Protein AF-A0A368GYQ8-F1 (afdb_monomer_lite)

pLDDT: mean 80.74, std 17.3, range [37.53, 98.44]

Secondary structure (DSSP, 8-state):
------TTSHHHHHHHHHHHHHHHHHHHHHHHHHHHHHHHHHHHHHHHHHHHHHHHHHHHHHHHHHHHHHHHHHHHHHHHHHHHHHHHHHHHHHHHHHHHHHHHHHHHHHHHHHHHHHHHHHHHHHHHTTT---HHHHHHHHHHHHHS-HHHHHHHHHHHHHHTT--HHHHHHHHHTT-

Foldseek 3Di:
DDDDDDDPPVVVVVVVVVVVVVVVVVVVVVVVVVVVVVVVVVVVVVVVVVVVVVVVVVVVVVVVVVVVVVVVVVVVVVVVVVVVVVVVVVVVVVVVVVVVVVVVVVVVVVVVVVVVVVVVVVVVCVVVVVQDDDPVVLVVLVVCLVPPDLVCNLVSLVVNCVSVVPDPVVSVVVVVVSD

Structure (mmCIF, N/CA/C/O backbone):
data_AF-A0A368GYQ8-F1
#
_entry.id   AF-A0A368GYQ8-F1
#
loop_
_atom_site.group_PDB
_atom_site.id
_atom_site.type_symbol
_atom_site.label_atom_id
_atom_site.label_alt_id
_atom_site.label_comp_id
_atom_site.label_asym_id
_atom_site.label_entity_id
_atom_site.label_seq_id
_atom_site.pdbx_PDB_ins_code
_atom_site.Cartn_x
_atom_site.Cartn_y
_atom_site.Cartn_z
_atom_site.occupancy
_atom_site.B_iso_or_equiv
_atom_site.auth_seq_id
_atom_site.auth_comp_id
_atom_site.auth_asym_id
_atom_site.auth_atom_id
_atom_site.pdbx_PDB_model_num
ATOM 1 N N . MET A 1 1 ? 90.555 -1.892 -111.189 1.00 37.53 1 MET A N 1
ATOM 2 C CA . MET A 1 1 ? 90.577 -0.828 -110.169 1.00 37.53 1 MET A CA 1
ATOM 3 C C . MET A 1 1 ? 89.161 -0.305 -110.077 1.00 37.53 1 MET A C 1
ATOM 5 O O . MET A 1 1 ? 88.646 0.127 -111.094 1.00 37.53 1 MET A O 1
ATOM 9 N N . GLU A 1 2 ? 88.422 -0.820 -109.097 1.00 42.38 2 GLU A N 1
ATOM 10 C CA . GLU A 1 2 ? 88.065 -0.110 -107.847 1.00 42.38 2 GLU A CA 1
ATOM 11 C C . GLU A 1 2 ? 86.850 0.808 -108.099 1.00 42.38 2 GLU A C 1
ATOM 13 O O . GLU A 1 2 ? 86.881 1.610 -109.016 1.00 42.38 2 GLU A O 1
ATOM 18 N N . GLY A 1 3 ? 85.720 0.712 -107.398 1.00 40.72 3 GLY A N 1
ATOM 19 C CA . GLY A 1 3 ? 85.488 0.133 -106.082 1.00 40.72 3 GLY A CA 1
ATOM 20 C C . GLY A 1 3 ? 84.027 -0.254 -105.835 1.00 40.72 3 GLY A C 1
ATOM 21 O O . GLY A 1 3 ? 83.133 -0.018 -106.646 1.00 40.72 3 GLY A O 1
ATOM 22 N N . LEU A 1 4 ? 83.857 -0.939 -104.708 1.00 44.84 4 LEU A N 1
ATOM 23 C CA . LEU A 1 4 ? 82.670 -1.636 -104.238 1.00 44.84 4 LEU A CA 1
ATOM 24 C C . LEU A 1 4 ? 81.553 -0.718 -103.701 1.00 44.84 4 LEU A C 1
ATOM 26 O O . LEU A 1 4 ? 81.802 0.345 -103.143 1.00 44.84 4 LEU A O 1
ATOM 30 N N . HIS A 1 5 ? 80.335 -1.251 -103.831 1.00 56.91 5 HIS A N 1
ATOM 31 C CA . HIS A 1 5 ? 79.077 -1.038 -103.094 1.00 56.91 5 HIS A CA 1
ATOM 32 C C . HIS A 1 5 ? 79.172 -0.411 -101.683 1.00 56.91 5 HIS A C 1
ATOM 34 O O . HIS A 1 5 ? 80.010 -0.848 -100.892 1.00 56.91 5 HIS A O 1
ATOM 40 N N . PRO A 1 6 ? 78.192 0.443 -101.298 1.00 52.16 6 PRO A N 1
ATOM 41 C CA . PRO A 1 6 ? 77.582 0.273 -99.971 1.00 52.16 6 PRO A CA 1
ATOM 42 C C . PRO A 1 6 ? 76.072 0.601 -99.843 1.00 52.16 6 PRO A C 1
ATOM 44 O O . PRO A 1 6 ? 75.615 0.789 -98.728 1.00 52.16 6 PRO A O 1
ATOM 47 N N . ASP A 1 7 ? 75.241 0.601 -100.891 1.00 45.47 7 ASP A N 1
ATOM 48 C CA . ASP A 1 7 ? 73.845 1.100 -100.743 1.00 45.47 7 ASP A CA 1
ATOM 49 C C . ASP A 1 7 ? 72.750 0.066 -100.393 1.00 45.47 7 ASP A C 1
ATOM 51 O O . ASP A 1 7 ? 71.562 0.360 -100.500 1.00 45.47 7 ASP A O 1
ATOM 55 N N . LEU A 1 8 ? 73.094 -1.138 -99.913 1.00 48.22 8 LEU A N 1
ATOM 56 C CA . LEU A 1 8 ? 72.082 -2.165 -99.573 1.00 48.22 8 LEU A CA 1
ATOM 57 C C . LEU A 1 8 ? 71.980 -2.545 -98.086 1.00 48.22 8 LEU A C 1
ATOM 59 O O . LEU A 1 8 ? 71.214 -3.441 -97.749 1.00 48.22 8 LEU A O 1
ATOM 63 N N . ILE A 1 9 ? 72.701 -1.873 -97.179 1.00 48.56 9 ILE A N 1
ATOM 64 C CA . ILE A 1 9 ? 72.676 -2.200 -95.732 1.00 48.56 9 ILE A CA 1
ATOM 65 C C . ILE A 1 9 ? 71.887 -1.172 -94.895 1.00 48.56 9 ILE A C 1
ATOM 67 O O . ILE A 1 9 ? 71.464 -1.468 -93.776 1.00 48.56 9 ILE A O 1
ATOM 71 N N . GLN A 1 10 ? 71.585 0.012 -95.438 1.00 47.59 10 GLN A N 1
ATOM 72 C CA . GLN A 1 10 ? 70.823 1.033 -94.702 1.00 47.59 10 GLN A CA 1
ATOM 73 C C . GLN A 1 10 ? 69.300 0.820 -94.699 1.00 47.59 10 GLN A C 1
ATOM 75 O O . GLN A 1 10 ? 68.621 1.354 -93.825 1.00 47.59 10 GLN A O 1
ATOM 80 N N . PHE A 1 11 ? 68.746 0.009 -95.607 1.00 44.50 11 PHE A N 1
ATOM 81 C CA . PHE A 1 11 ? 67.291 -0.204 -95.654 1.00 44.50 11 PHE A CA 1
ATOM 82 C C . PHE A 1 11 ? 66.802 -1.317 -94.709 1.00 4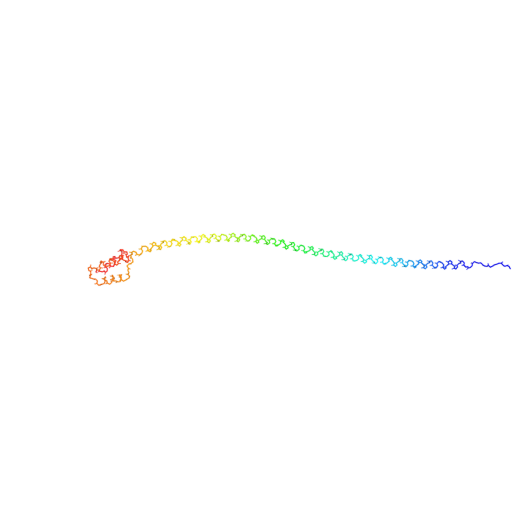4.50 11 PHE A C 1
ATOM 84 O O . PHE A 1 11 ? 65.676 -1.266 -94.217 1.00 44.50 11 PHE A O 1
ATOM 91 N N . THR A 1 12 ? 67.645 -2.305 -94.387 1.00 49.66 12 THR A N 1
ATOM 92 C CA . THR A 1 12 ? 67.281 -3.413 -93.480 1.00 49.66 12 THR A CA 1
ATOM 93 C C . THR A 1 12 ? 67.505 -3.080 -92.004 1.00 49.66 12 THR A C 1
ATOM 95 O O . THR A 1 12 ? 66.802 -3.608 -91.145 1.00 49.66 12 THR A O 1
ATOM 98 N N . SER A 1 13 ? 68.443 -2.182 -91.694 1.00 55.28 13 SER A N 1
ATOM 99 C CA . SER A 1 13 ? 68.710 -1.705 -90.329 1.00 55.28 13 SER A CA 1
ATOM 100 C C . SER A 1 13 ? 67.571 -0.818 -89.817 1.00 55.28 13 SER A C 1
ATOM 102 O O . SER A 1 13 ? 67.034 -1.076 -88.745 1.00 55.28 13 SER A O 1
ATOM 104 N N . SER A 1 14 ? 67.086 0.118 -90.641 1.00 58.41 14 SER A N 1
ATOM 105 C CA . SER A 1 14 ? 65.942 0.972 -90.289 1.00 58.41 14 SER A CA 1
ATOM 106 C C . SER A 1 14 ? 64.631 0.185 -90.104 1.00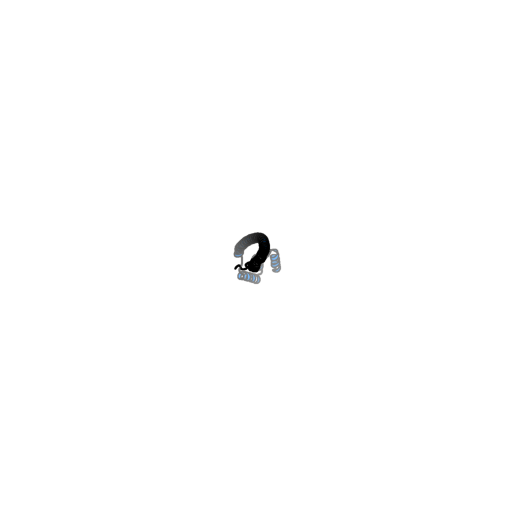 58.41 14 SER A C 1
ATOM 108 O O . SER A 1 14 ? 63.841 0.500 -89.215 1.00 58.41 14 SER A O 1
ATOM 110 N N . SER A 1 15 ? 64.418 -0.886 -90.881 1.00 61.00 15 SER A N 1
ATOM 111 C CA . SER A 1 15 ? 63.241 -1.759 -90.738 1.00 61.00 15 SER A CA 1
ATOM 112 C C . SER A 1 15 ? 63.276 -2.600 -89.457 1.00 61.00 15 SER A C 1
ATOM 114 O O . SER A 1 15 ? 62.239 -2.787 -88.816 1.00 61.00 15 SER A O 1
ATOM 116 N N . ASN A 1 16 ? 64.452 -3.099 -89.068 1.00 70.06 16 ASN A N 1
ATOM 117 C CA . ASN A 1 16 ? 64.618 -3.857 -87.827 1.00 70.06 16 ASN A CA 1
ATOM 118 C C . ASN A 1 16 ? 64.516 -2.946 -86.596 1.00 70.06 16 ASN A C 1
ATOM 120 O O . ASN A 1 16 ? 63.902 -3.329 -85.600 1.00 70.06 16 ASN A O 1
ATOM 124 N N . ASP A 1 17 ? 65.031 -1.719 -86.684 1.00 74.75 17 ASP A N 1
ATOM 125 C CA . ASP A 1 17 ? 64.887 -0.714 -85.630 1.00 74.75 17 ASP A CA 1
ATOM 126 C C . ASP A 1 17 ? 63.428 -0.277 -85.466 1.00 74.75 17 ASP A C 1
ATOM 128 O O . ASP A 1 17 ? 62.946 -0.158 -84.340 1.00 74.75 17 ASP A O 1
ATOM 132 N N . ALA A 1 18 ? 62.687 -0.113 -86.567 1.00 72.31 18 ALA A N 1
ATOM 133 C CA . ALA A 1 18 ? 61.258 0.186 -86.527 1.00 72.31 18 ALA A CA 1
ATOM 134 C C . ALA A 1 18 ? 60.438 -0.967 -85.918 1.00 72.31 18 ALA A C 1
ATOM 136 O O . ALA A 1 18 ? 59.541 -0.721 -85.110 1.00 72.31 18 ALA A O 1
ATOM 137 N N . GLN A 1 19 ? 60.761 -2.227 -86.236 1.00 75.75 19 GLN A N 1
ATOM 138 C CA . GLN A 1 19 ? 60.125 -3.391 -85.603 1.00 75.75 19 GLN A CA 1
ATOM 139 C C . GLN A 1 19 ? 60.465 -3.511 -84.114 1.00 75.75 19 GLN A C 1
ATOM 141 O O . GLN A 1 19 ? 59.585 -3.810 -83.303 1.00 75.75 19 GLN A O 1
ATOM 146 N N . SER A 1 20 ? 61.719 -3.255 -83.740 1.00 79.75 20 SER A N 1
ATOM 147 C CA . SER A 1 20 ? 62.167 -3.270 -82.346 1.00 79.75 20 SER A CA 1
ATOM 148 C C . SER A 1 20 ? 61.474 -2.173 -81.533 1.00 79.75 20 SER A C 1
ATOM 150 O O . SER A 1 20 ? 60.897 -2.455 -80.483 1.00 79.75 20 SER A O 1
ATOM 152 N N . GLN A 1 21 ? 61.405 -0.945 -82.064 1.00 78.25 21 GLN A N 1
ATOM 153 C CA . GLN A 1 21 ? 60.676 0.164 -81.442 1.00 78.25 21 GLN A CA 1
ATOM 154 C C . GLN A 1 21 ? 59.179 -0.130 -81.319 1.00 78.25 21 GLN A C 1
ATOM 156 O O . GLN A 1 21 ? 58.601 0.106 -80.261 1.00 78.25 21 GLN A O 1
ATOM 161 N N . PHE A 1 22 ? 58.5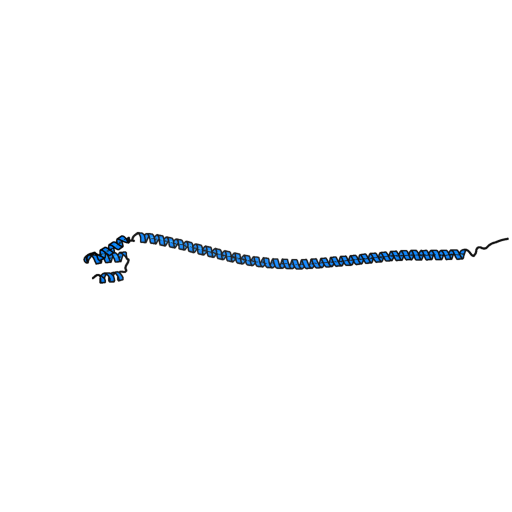47 -0.700 -82.348 1.00 73.69 22 PHE A N 1
ATOM 162 C CA . PHE A 1 22 ? 57.134 -1.075 -82.280 1.00 73.69 22 PHE A CA 1
ATOM 163 C C . PHE A 1 22 ? 56.881 -2.149 -81.215 1.00 73.69 22 PHE A C 1
ATOM 165 O O . PHE A 1 22 ? 55.965 -2.013 -80.408 1.00 73.69 22 PHE A O 1
ATOM 172 N N . THR A 1 23 ? 57.734 -3.174 -81.144 1.00 76.25 23 THR A N 1
ATOM 173 C CA . THR A 1 23 ? 57.637 -4.235 -80.129 1.00 76.25 23 THR A CA 1
ATOM 174 C C . THR A 1 23 ? 57.809 -3.665 -78.721 1.00 76.25 23 THR A C 1
ATOM 176 O O . THR A 1 23 ? 57.030 -3.976 -77.822 1.00 76.25 23 THR A O 1
ATOM 179 N N . GLN A 1 24 ? 58.765 -2.753 -78.541 1.00 78.94 24 GLN A N 1
ATOM 180 C CA . GLN A 1 24 ? 59.034 -2.108 -77.259 1.00 78.94 24 GLN A CA 1
ATOM 181 C C . GLN A 1 24 ? 57.896 -1.161 -76.836 1.00 78.94 24 GLN A C 1
ATOM 183 O O . GLN A 1 24 ? 57.530 -1.127 -75.661 1.00 78.94 24 GLN A O 1
ATOM 188 N N . ILE A 1 25 ? 57.271 -0.450 -77.783 1.00 73.56 25 ILE A N 1
ATOM 189 C CA . ILE A 1 25 ? 56.083 0.385 -77.542 1.00 73.56 25 ILE A CA 1
ATOM 190 C C . ILE A 1 25 ? 54.867 -0.477 -77.193 1.00 73.56 25 ILE A C 1
ATOM 192 O O . ILE A 1 25 ? 54.127 -0.129 -76.273 1.00 73.56 25 ILE A O 1
ATOM 196 N N . VAL A 1 26 ? 54.656 -1.606 -77.874 1.00 72.06 26 VAL A N 1
ATOM 197 C CA . VAL A 1 26 ? 53.548 -2.533 -77.584 1.00 72.06 26 VAL A CA 1
ATOM 198 C C . VAL A 1 26 ? 53.723 -3.189 -76.210 1.00 72.06 26 VAL A C 1
ATOM 200 O O . VAL A 1 26 ? 52.751 -3.320 -75.462 1.00 72.06 26 VAL A O 1
ATOM 203 N N . GLU A 1 27 ? 54.951 -3.537 -75.824 1.00 71.25 27 GLU A N 1
ATOM 204 C CA . GLU A 1 27 ? 55.250 -4.098 -74.505 1.00 71.25 27 GLU A CA 1
ATOM 205 C C . GLU A 1 27 ? 55.119 -3.047 -73.391 1.00 71.25 27 GLU A C 1
ATOM 207 O O . GLU A 1 27 ? 54.519 -3.317 -72.346 1.00 71.25 27 GLU A O 1
ATOM 212 N N . ALA A 1 28 ? 55.607 -1.823 -73.620 1.00 68.00 28 ALA A N 1
ATOM 213 C CA . ALA A 1 28 ? 55.414 -0.702 -72.704 1.00 68.00 28 ALA A CA 1
ATOM 214 C C . ALA A 1 28 ? 53.924 -0.360 -72.548 1.00 68.00 28 ALA A C 1
ATOM 216 O O . ALA A 1 28 ? 53.461 -0.168 -71.426 1.00 68.00 28 ALA A O 1
ATOM 217 N N . SER A 1 29 ? 53.162 -0.377 -73.645 1.00 61.44 29 SER A N 1
ATOM 218 C CA . SER A 1 29 ? 51.711 -0.156 -73.645 1.00 61.44 29 SER A CA 1
ATOM 219 C C . SER A 1 29 ? 50.960 -1.285 -72.935 1.00 61.44 29 SER A C 1
ATOM 221 O O . SER A 1 29 ? 50.025 -1.029 -72.185 1.00 61.44 29 SER A O 1
ATOM 223 N N . SER A 1 30 ? 51.397 -2.539 -73.076 1.00 60.50 30 SER A N 1
ATOM 224 C CA . SER A 1 30 ? 50.811 -3.664 -72.332 1.00 60.50 30 SER A CA 1
ATOM 225 C C . SER A 1 30 ? 51.101 -3.573 -70.831 1.00 60.50 30 SER A C 1
ATOM 227 O O . SER A 1 30 ? 50.222 -3.841 -70.011 1.00 60.50 30 SER A O 1
ATOM 229 N N . LYS A 1 31 ? 52.304 -3.128 -70.442 1.00 60.44 31 LYS A N 1
ATOM 230 C CA . LYS A 1 31 ? 52.674 -2.901 -69.034 1.00 60.44 31 LYS A CA 1
ATOM 231 C C . LYS A 1 31 ? 51.923 -1.716 -68.419 1.00 60.44 31 LYS A C 1
ATOM 233 O O . LYS A 1 31 ? 51.529 -1.796 -67.255 1.00 60.44 31 LYS A O 1
ATOM 238 N N . THR A 1 32 ? 51.685 -0.636 -69.166 1.00 60.75 32 THR A N 1
ATOM 239 C CA . THR A 1 32 ? 50.898 0.514 -68.683 1.00 60.75 32 THR A CA 1
ATOM 240 C C . THR A 1 32 ? 49.408 0.193 -68.597 1.00 60.75 32 THR A C 1
ATOM 242 O O . THR A 1 32 ? 48.779 0.571 -67.610 1.00 60.75 32 THR A O 1
ATOM 245 N N . VAL A 1 33 ? 48.858 -0.579 -69.542 1.00 58.97 33 VAL A N 1
ATOM 246 C CA . VAL A 1 33 ? 47.473 -1.082 -69.490 1.00 58.97 33 VAL A CA 1
ATOM 247 C C . VAL A 1 33 ? 47.279 -2.057 -68.325 1.00 58.97 33 VAL A C 1
ATOM 249 O O . VAL A 1 33 ? 46.320 -1.912 -67.569 1.00 58.97 33 VAL A O 1
ATOM 252 N N . GLY A 1 34 ? 48.210 -2.991 -68.100 1.00 57.56 34 GLY A N 1
ATOM 253 C CA . GLY A 1 34 ? 48.155 -3.911 -66.957 1.00 57.56 34 GLY A CA 1
ATOM 254 C C . GLY A 1 34 ? 48.242 -3.194 -65.605 1.00 57.56 34 GLY A C 1
ATOM 255 O O . GLY A 1 34 ? 47.504 -3.512 -64.674 1.00 57.56 34 GLY A O 1
ATOM 256 N N . ARG A 1 35 ? 49.088 -2.163 -65.504 1.00 60.41 35 ARG A N 1
ATOM 257 C CA . ARG A 1 35 ? 49.257 -1.363 -64.282 1.00 60.41 35 ARG A CA 1
ATOM 258 C C . ARG A 1 35 ? 48.089 -0.395 -64.033 1.00 60.41 35 ARG A C 1
ATOM 260 O O . ARG A 1 35 ? 47.708 -0.204 -62.881 1.00 60.41 35 ARG A O 1
ATOM 267 N N . GLY A 1 36 ? 47.486 0.165 -65.084 1.00 61.75 36 GLY A N 1
ATOM 268 C CA . GLY A 1 36 ? 46.253 0.958 -64.995 1.00 61.75 36 GLY A CA 1
ATOM 269 C C . GLY A 1 36 ? 45.022 0.116 -64.638 1.00 61.75 36 GLY A C 1
ATOM 270 O O . GLY A 1 36 ? 44.189 0.550 -63.844 1.00 61.75 36 GLY A O 1
ATOM 271 N N . GLY A 1 37 ? 44.945 -1.118 -65.147 1.00 66.81 37 GLY A N 1
ATOM 272 C CA . GLY A 1 37 ? 43.896 -2.079 -64.800 1.00 66.81 37 GLY A CA 1
ATOM 273 C C . GLY A 1 37 ? 43.935 -2.497 -63.329 1.00 66.81 37 GLY A C 1
ATOM 274 O O . GLY A 1 37 ? 42.902 -2.481 -62.666 1.00 66.81 37 GLY A O 1
ATOM 275 N N . LEU A 1 38 ? 45.125 -2.782 -62.789 1.00 70.75 38 LEU A N 1
ATOM 276 C CA . LEU A 1 38 ? 45.307 -3.115 -61.370 1.00 70.75 38 LEU A CA 1
ATOM 277 C C . LEU A 1 38 ? 44.895 -1.963 -60.440 1.00 70.75 38 LEU A C 1
ATOM 279 O O . LEU A 1 38 ? 44.206 -2.197 -59.452 1.00 70.75 38 LEU A O 1
ATOM 283 N N . GLY A 1 39 ? 45.245 -0.716 -60.774 1.00 73.69 39 GLY A N 1
ATOM 284 C CA . GLY A 1 39 ? 44.817 0.451 -59.993 1.00 73.69 39 GLY A CA 1
ATOM 285 C C . GLY A 1 39 ? 43.296 0.632 -59.979 1.00 73.69 39 GLY A C 1
ATOM 286 O O . GLY A 1 39 ? 42.713 0.891 -58.930 1.00 73.69 39 GLY A O 1
ATOM 287 N N . HIS A 1 40 ? 42.637 0.432 -61.122 1.00 77.75 40 HIS A N 1
ATOM 288 C CA . HIS A 1 40 ? 41.179 0.507 -61.217 1.00 77.75 40 HIS A CA 1
ATOM 289 C C . HIS A 1 40 ? 40.475 -0.614 -60.430 1.00 77.75 40 HIS A C 1
ATOM 291 O O . HIS A 1 40 ? 39.423 -0.378 -59.836 1.00 77.75 40 HIS A O 1
ATOM 297 N N . ILE A 1 41 ? 41.055 -1.820 -60.390 1.00 81.25 41 ILE A N 1
ATOM 298 C CA . ILE A 1 41 ? 40.542 -2.942 -59.587 1.00 81.25 41 ILE A CA 1
ATOM 299 C C . ILE A 1 41 ? 40.631 -2.612 -58.094 1.00 81.25 41 ILE A C 1
ATOM 301 O O . ILE A 1 41 ? 39.615 -2.678 -57.411 1.00 81.25 41 ILE A O 1
ATOM 305 N N . VAL A 1 42 ? 41.792 -2.160 -57.611 1.00 84.00 42 VAL A N 1
ATOM 306 C CA . VAL A 1 42 ? 41.986 -1.811 -56.193 1.00 84.00 42 VAL A CA 1
ATOM 307 C C . VAL A 1 42 ? 41.070 -0.663 -55.762 1.00 84.00 42 VAL A C 1
ATOM 309 O O . VAL A 1 42 ? 40.464 -0.726 -54.700 1.00 84.00 42 VAL A O 1
ATOM 312 N N . VAL A 1 43 ? 40.904 0.377 -56.586 1.00 85.38 43 VAL A N 1
ATOM 313 C CA . VAL A 1 43 ? 39.982 1.486 -56.274 1.00 85.38 43 VAL A CA 1
ATOM 314 C C . VAL A 1 43 ? 38.530 1.006 -56.206 1.00 85.38 43 VAL A C 1
ATOM 316 O O . VAL A 1 43 ? 37.784 1.443 -55.330 1.00 85.38 43 VAL A O 1
ATOM 319 N N . ARG A 1 44 ? 38.121 0.095 -57.097 1.00 87.50 44 ARG A N 1
ATOM 320 C CA . ARG A 1 44 ? 36.783 -0.507 -57.064 1.00 87.50 44 ARG A CA 1
ATOM 321 C C . ARG A 1 44 ? 36.585 -1.370 -55.816 1.00 87.50 44 ARG A C 1
ATOM 323 O O . ARG A 1 44 ? 35.533 -1.263 -55.199 1.00 87.50 44 ARG A O 1
ATOM 330 N N . GLU A 1 45 ? 37.571 -2.184 -55.446 1.00 86.31 45 GLU A N 1
ATOM 331 C CA . GLU A 1 45 ? 37.531 -3.011 -54.232 1.00 86.31 45 GLU A CA 1
ATOM 332 C C . GLU A 1 45 ? 37.444 -2.145 -52.971 1.00 86.31 45 GLU A C 1
ATOM 334 O O . GLU A 1 45 ? 36.522 -2.319 -52.184 1.00 86.31 45 GLU A O 1
ATOM 339 N N . LEU A 1 46 ? 38.298 -1.124 -52.841 1.00 88.62 46 LEU A N 1
ATOM 340 C CA . LEU A 1 46 ? 38.249 -0.179 -51.719 1.00 88.62 46 LEU A CA 1
ATOM 341 C C . LEU A 1 46 ? 36.923 0.591 -51.651 1.00 88.62 46 LEU A C 1
ATOM 343 O O . LEU A 1 46 ? 36.427 0.872 -50.563 1.00 88.62 46 LEU A O 1
ATOM 347 N N . SER A 1 47 ? 36.333 0.930 -52.802 1.00 88.56 47 SER A N 1
ATOM 348 C CA . SER A 1 47 ? 35.019 1.586 -52.853 1.00 88.56 47 SER A CA 1
ATOM 349 C C . SER A 1 47 ? 33.904 0.645 -52.395 1.00 88.56 47 SER A C 1
ATOM 351 O O . SER A 1 47 ? 33.029 1.066 -51.644 1.00 88.56 47 SER A O 1
ATOM 353 N N . ALA A 1 48 ? 33.953 -0.626 -52.805 1.00 90.25 48 ALA A N 1
ATOM 354 C CA . ALA A 1 48 ? 32.994 -1.646 -52.386 1.00 90.25 48 ALA A CA 1
ATOM 355 C C . ALA A 1 48 ? 33.115 -1.962 -50.885 1.00 90.25 48 ALA A C 1
ATOM 357 O O . ALA A 1 48 ? 32.102 -2.090 -50.198 1.00 90.25 48 ALA A O 1
ATOM 358 N N . ASP A 1 49 ? 34.340 -2.032 -50.362 1.00 92.12 49 ASP A N 1
ATOM 359 C CA . ASP A 1 49 ? 34.591 -2.216 -48.933 1.00 92.12 49 ASP A CA 1
ATOM 360 C C . ASP A 1 49 ? 34.100 -1.012 -48.122 1.00 92.12 49 ASP A C 1
ATOM 362 O O . ASP A 1 49 ? 33.436 -1.188 -47.101 1.00 92.12 49 ASP A O 1
ATOM 366 N N . HIS A 1 50 ? 34.340 0.211 -48.605 1.00 92.81 50 HIS A N 1
ATOM 367 C CA . HIS A 1 50 ? 33.846 1.420 -47.950 1.00 92.81 50 HIS A CA 1
ATOM 368 C C . HIS A 1 50 ? 32.315 1.513 -47.966 1.00 92.81 50 HIS A C 1
ATOM 370 O O . HIS A 1 50 ? 31.702 1.884 -46.965 1.00 92.81 50 HIS A O 1
ATOM 376 N N . GLU A 1 51 ? 31.674 1.148 -49.078 1.00 93.81 51 GLU A N 1
ATOM 377 C CA . GLU A 1 51 ? 30.213 1.090 -49.175 1.00 93.81 51 GLU A CA 1
ATOM 378 C C . GLU A 1 51 ? 29.635 0.066 -48.191 1.00 93.81 51 GLU A C 1
ATOM 380 O O . GLU A 1 51 ? 28.658 0.353 -47.496 1.00 93.81 51 GLU A O 1
ATOM 385 N N . ARG A 1 52 ? 30.280 -1.098 -48.062 1.00 94.06 52 ARG A N 1
ATOM 386 C CA . ARG A 1 52 ? 29.895 -2.136 -47.102 1.00 94.06 52 ARG A CA 1
ATOM 387 C C . ARG A 1 52 ? 30.051 -1.673 -45.659 1.00 94.06 52 ARG A C 1
ATOM 389 O O . ARG A 1 52 ? 29.129 -1.840 -44.866 1.00 94.06 52 ARG A O 1
ATOM 396 N N . GLU A 1 53 ? 31.186 -1.069 -45.319 1.00 94.50 53 GLU A N 1
ATOM 397 C CA . GLU A 1 53 ? 31.434 -0.544 -43.976 1.00 94.50 53 GLU A CA 1
ATOM 398 C C . GLU A 1 53 ? 30.445 0.578 -43.626 1.00 94.50 53 GLU A C 1
ATOM 400 O O . GLU A 1 53 ? 29.893 0.600 -42.525 1.00 94.50 53 GLU A O 1
ATOM 405 N N . SER A 1 54 ? 30.153 1.464 -44.581 1.00 93.62 54 SER A N 1
ATOM 406 C CA . SER A 1 54 ? 29.143 2.518 -44.441 1.00 93.62 54 SER A CA 1
ATOM 407 C C . SER A 1 54 ? 27.742 1.937 -44.225 1.00 93.62 54 SER A C 1
ATOM 409 O O . SER A 1 54 ? 27.014 2.380 -43.330 1.00 93.62 54 SER A O 1
ATOM 411 N N . ALA A 1 55 ? 27.374 0.896 -44.977 1.00 94.75 55 ALA A N 1
ATOM 412 C CA . ALA A 1 55 ? 26.102 0.200 -44.812 1.00 94.75 55 ALA A CA 1
ATOM 413 C C . ALA A 1 55 ? 25.995 -0.477 -43.434 1.00 94.75 55 ALA A C 1
ATOM 415 O O . ALA A 1 55 ? 24.980 -0.319 -42.750 1.00 94.75 55 ALA A O 1
ATOM 416 N N . ASP A 1 56 ? 27.049 -1.158 -42.980 1.00 96.56 56 ASP A N 1
ATOM 417 C CA . ASP A 1 56 ? 27.093 -1.804 -41.665 1.00 96.56 56 ASP A CA 1
ATOM 418 C C . ASP A 1 56 ? 27.034 -0.780 -40.522 1.00 96.56 56 ASP A C 1
ATOM 420 O O . ASP A 1 56 ? 26.326 -0.981 -39.528 1.00 96.56 56 ASP A O 1
ATOM 424 N N . ALA A 1 57 ? 27.750 0.339 -40.654 1.00 95.50 57 ALA A N 1
ATOM 425 C CA . ALA A 1 57 ? 27.715 1.438 -39.695 1.00 95.50 57 ALA A CA 1
ATOM 426 C C . ALA A 1 57 ? 26.321 2.078 -39.630 1.00 95.50 57 ALA A C 1
ATOM 428 O O . ALA A 1 57 ? 25.788 2.286 -38.537 1.00 95.50 57 ALA A O 1
ATOM 429 N N . SER A 1 58 ? 25.700 2.327 -40.785 1.00 96.31 58 SER A N 1
ATOM 430 C CA . SER A 1 58 ? 24.332 2.842 -40.890 1.00 96.31 58 SER A CA 1
ATOM 431 C C . SER A 1 58 ? 23.323 1.891 -40.239 1.00 96.31 58 SER A C 1
ATOM 433 O O . SER A 1 58 ? 22.502 2.310 -39.420 1.00 96.31 58 SER A O 1
ATOM 435 N N . HIS A 1 59 ? 23.442 0.587 -40.502 1.00 97.19 59 HIS A N 1
ATOM 436 C CA . HIS A 1 59 ? 22.575 -0.425 -39.909 1.00 97.19 59 HIS A CA 1
ATOM 437 C C . HIS A 1 59 ? 22.704 -0.476 -38.380 1.00 97.19 59 HIS A C 1
ATOM 439 O O . HIS A 1 59 ? 21.696 -0.465 -37.669 1.00 97.19 59 HIS A O 1
ATOM 445 N N . LYS A 1 60 ? 23.935 -0.465 -37.851 1.00 97.31 60 LYS A N 1
ATOM 446 C CA . LYS A 1 60 ? 24.186 -0.407 -36.401 1.00 97.31 60 LYS A CA 1
ATOM 447 C C . LYS A 1 60 ? 23.627 0.871 -35.782 1.00 97.31 60 LYS A C 1
ATOM 449 O O . LYS A 1 60 ? 23.024 0.809 -34.713 1.00 97.31 60 LYS A O 1
ATOM 454 N N . ASN A 1 61 ? 23.781 2.013 -36.449 1.00 97.38 61 ASN A N 1
ATOM 455 C CA . ASN A 1 61 ? 23.238 3.285 -35.977 1.00 97.38 61 ASN A CA 1
ATOM 456 C C . ASN A 1 61 ? 21.705 3.232 -35.899 1.00 97.38 61 ASN A C 1
ATOM 458 O O . ASN A 1 61 ? 21.130 3.570 -34.868 1.00 97.38 61 ASN A O 1
ATOM 462 N N . MET A 1 62 ? 21.043 2.687 -36.922 1.00 97.44 62 MET A N 1
ATOM 463 C CA . MET A 1 62 ? 19.594 2.476 -36.907 1.00 97.44 62 MET A CA 1
ATOM 464 C C . MET A 1 62 ? 19.152 1.550 -35.763 1.00 97.44 62 MET A C 1
ATOM 466 O O . MET A 1 62 ? 18.194 1.860 -35.055 1.00 97.44 62 MET A O 1
ATOM 470 N N . GLN A 1 63 ? 19.860 0.440 -35.527 1.00 97.75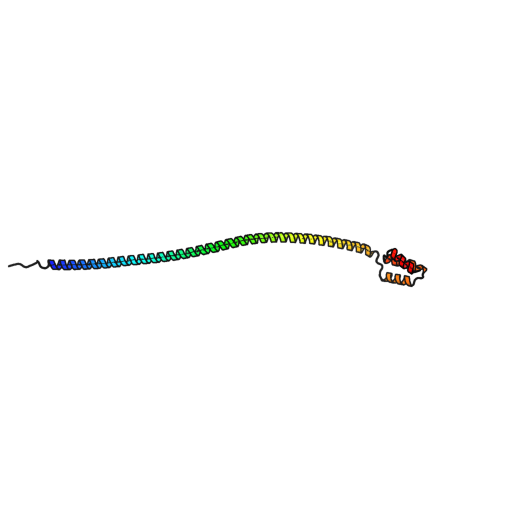 63 GLN A N 1
ATOM 471 C CA . GLN A 1 63 ? 19.562 -0.446 -34.395 1.00 97.75 63 GLN A CA 1
ATOM 472 C C . GLN A 1 63 ? 19.718 0.267 -33.046 1.00 97.75 63 GLN A C 1
ATOM 474 O O . GLN A 1 63 ? 18.868 0.113 -32.169 1.00 97.75 63 GLN A O 1
ATOM 479 N N . LEU A 1 64 ? 20.784 1.052 -32.873 1.00 98.00 64 LEU A N 1
ATOM 480 C CA . LEU A 1 64 ? 21.009 1.827 -31.654 1.00 98.00 64 LEU A CA 1
ATOM 481 C C . LEU A 1 64 ? 19.918 2.879 -31.452 1.00 98.00 64 LEU A C 1
ATOM 483 O O . LEU A 1 64 ? 19.406 3.004 -30.345 1.00 98.00 64 LEU A O 1
ATOM 487 N N . GLN A 1 65 ? 19.502 3.579 -32.508 1.00 97.94 65 GLN A N 1
ATOM 488 C CA . GLN A 1 65 ? 18.396 4.534 -32.433 1.00 97.94 65 GLN A CA 1
ATOM 489 C C . GLN A 1 65 ? 17.081 3.865 -32.030 1.00 97.94 65 GLN A C 1
ATOM 491 O O . GLN A 1 65 ? 16.345 4.419 -31.216 1.00 97.94 65 GLN A O 1
ATOM 496 N N . ASN A 1 66 ? 16.792 2.670 -32.550 1.00 97.94 66 ASN A N 1
ATOM 497 C CA . ASN A 1 66 ? 15.601 1.918 -32.155 1.00 97.94 66 ASN A CA 1
ATOM 498 C C . ASN A 1 66 ? 15.657 1.511 -30.679 1.00 97.94 66 ASN A C 1
ATOM 500 O O . ASN A 1 66 ? 14.688 1.733 -29.959 1.00 97.94 66 ASN A O 1
ATOM 504 N N . LYS A 1 67 ? 16.808 1.014 -30.205 1.00 98.12 67 LYS A N 1
ATOM 505 C CA . LYS A 1 67 ? 17.009 0.689 -28.784 1.00 98.12 67 LYS A CA 1
ATOM 506 C C . LYS A 1 67 ? 16.884 1.913 -27.885 1.00 98.12 67 LYS A C 1
ATOM 508 O O . LYS A 1 67 ? 16.285 1.821 -26.823 1.00 98.12 67 LYS A O 1
ATOM 513 N N . ILE A 1 68 ? 17.428 3.057 -28.301 1.00 98.25 68 ILE A N 1
ATOM 514 C CA . ILE A 1 68 ? 17.293 4.313 -27.556 1.00 98.25 68 ILE A CA 1
ATOM 515 C C . ILE A 1 68 ? 15.817 4.683 -27.439 1.00 98.25 68 ILE A C 1
ATOM 517 O O . ILE A 1 68 ? 15.361 4.934 -26.334 1.00 98.25 68 ILE A O 1
ATOM 521 N N . LYS A 1 69 ? 15.057 4.650 -28.540 1.00 98.12 69 LYS A N 1
ATOM 522 C CA . LYS A 1 69 ? 13.616 4.942 -28.513 1.00 98.12 69 LYS A CA 1
ATOM 523 C C . LYS A 1 69 ? 12.861 3.997 -27.580 1.00 98.12 69 LYS A C 1
ATOM 525 O O . LYS A 1 69 ? 12.093 4.460 -26.746 1.00 98.12 69 LYS A O 1
ATOM 530 N N . GLU A 1 70 ? 13.108 2.695 -27.682 1.00 98.31 70 GLU A N 1
ATOM 531 C CA . GLU A 1 70 ? 12.479 1.684 -26.826 1.00 98.31 70 GLU A CA 1
ATOM 532 C C . GLU A 1 70 ? 12.794 1.920 -25.340 1.00 98.31 70 GLU A C 1
ATOM 534 O O . GLU A 1 70 ? 11.890 1.987 -24.502 1.00 98.31 70 GLU A O 1
ATOM 539 N N . LEU A 1 71 ? 14.067 2.140 -25.006 1.00 98.06 71 LEU A N 1
ATOM 540 C CA . LEU A 1 71 ? 14.485 2.438 -23.638 1.00 98.06 71 LEU A CA 1
ATOM 541 C C . LEU A 1 71 ? 13.898 3.759 -23.135 1.00 98.06 71 LEU A C 1
ATOM 543 O O . LEU A 1 71 ? 13.453 3.817 -21.993 1.00 98.06 71 LEU A O 1
ATOM 547 N N . THR A 1 72 ? 13.835 4.796 -23.972 1.00 98.19 72 THR A N 1
ATOM 548 C CA . THR A 1 72 ? 13.190 6.070 -23.629 1.00 98.19 72 THR A CA 1
ATOM 549 C C . THR A 1 72 ? 11.721 5.856 -23.279 1.00 98.19 72 THR A C 1
ATOM 551 O O . THR A 1 72 ? 11.307 6.271 -22.200 1.00 98.19 72 THR A O 1
ATOM 554 N N . THR A 1 73 ? 10.964 5.130 -24.108 1.00 98.19 73 THR A N 1
ATOM 555 C CA . THR A 1 73 ? 9.551 4.835 -23.808 1.00 98.19 73 THR A CA 1
ATOM 556 C C . THR A 1 73 ? 9.390 4.017 -22.529 1.00 98.19 73 THR A C 1
ATOM 558 O O . THR A 1 73 ? 8.485 4.264 -21.738 1.00 98.19 73 THR A O 1
ATOM 561 N N . THR A 1 74 ? 10.305 3.080 -22.269 1.00 98.19 74 THR A N 1
ATOM 562 C CA . THR A 1 74 ? 10.287 2.276 -21.042 1.00 98.19 74 THR A CA 1
ATOM 563 C C . THR A 1 74 ? 10.528 3.150 -19.813 1.00 98.19 74 THR A C 1
ATOM 565 O O . THR A 1 74 ? 9.801 3.041 -18.831 1.00 98.19 74 THR A O 1
ATOM 568 N N . VAL A 1 75 ? 11.506 4.057 -19.870 1.00 98.38 75 VAL A N 1
ATOM 569 C CA . VAL A 1 75 ? 11.799 4.997 -18.779 1.00 98.38 75 VAL A CA 1
ATOM 570 C C . VAL A 1 75 ? 10.624 5.941 -18.530 1.00 98.38 75 VAL A C 1
ATOM 572 O O . VAL A 1 75 ? 10.294 6.201 -17.375 1.00 98.38 75 VAL A O 1
ATOM 575 N N . GLU A 1 76 ? 9.984 6.445 -19.582 1.00 98.19 76 GLU A N 1
ATOM 576 C CA . GLU A 1 76 ? 8.789 7.288 -19.468 1.00 98.19 76 GLU A CA 1
ATOM 577 C C . GLU A 1 76 ? 7.631 6.534 -18.807 1.00 98.19 76 GLU A C 1
ATOM 579 O O . GLU A 1 76 ? 7.039 7.042 -17.854 1.00 98.19 76 GLU A O 1
ATOM 584 N N . ASN A 1 77 ? 7.377 5.291 -19.224 1.00 98.19 77 ASN A N 1
ATOM 585 C CA . ASN A 1 77 ? 6.360 4.438 -18.612 1.00 98.19 77 ASN A CA 1
ATOM 586 C C . ASN A 1 77 ? 6.661 4.166 -17.132 1.00 98.19 77 ASN A C 1
ATOM 588 O O . ASN A 1 77 ? 5.786 4.336 -16.287 1.00 98.19 77 ASN A O 1
ATOM 592 N N . MET A 1 78 ? 7.904 3.809 -16.794 1.00 98.19 78 MET A N 1
ATOM 593 C CA . MET A 1 78 ? 8.307 3.566 -15.405 1.00 98.19 78 MET A CA 1
ATOM 594 C C . MET A 1 78 ? 8.179 4.822 -14.538 1.00 98.19 78 MET A C 1
ATOM 596 O O . MET A 1 78 ? 7.809 4.723 -13.371 1.00 98.19 78 MET A O 1
ATOM 600 N N . ARG A 1 79 ? 8.466 6.010 -15.086 1.00 98.12 79 ARG A N 1
ATOM 601 C CA . ARG A 1 79 ? 8.257 7.282 -14.376 1.00 98.12 79 ARG A CA 1
ATOM 602 C C . ARG A 1 79 ? 6.778 7.536 -14.108 1.00 98.12 79 ARG A C 1
ATOM 604 O O . ARG A 1 79 ? 6.430 7.838 -12.972 1.00 98.12 79 ARG A O 1
ATOM 611 N N . ALA A 1 80 ? 5.919 7.345 -15.107 1.00 98.00 80 ALA A N 1
ATOM 612 C CA . ALA A 1 80 ? 4.475 7.490 -14.938 1.00 98.00 80 ALA A CA 1
ATOM 613 C C . ALA A 1 80 ? 3.916 6.492 -13.906 1.00 98.00 80 ALA A C 1
ATOM 615 O O . ALA A 1 80 ? 3.105 6.854 -13.052 1.00 98.00 80 ALA A O 1
ATOM 616 N N . GLU A 1 81 ? 4.380 5.239 -13.930 1.00 98.12 81 GLU A N 1
ATOM 617 C CA . GLU A 1 81 ? 4.011 4.244 -12.920 1.00 98.12 81 GLU A CA 1
ATOM 618 C C . GLU A 1 81 ? 4.508 4.616 -11.523 1.00 98.12 81 GLU A C 1
ATOM 620 O O . GLU A 1 81 ? 3.770 4.449 -10.554 1.00 98.12 81 GLU A O 1
ATOM 625 N N . MET A 1 82 ? 5.728 5.143 -11.407 1.00 98.00 82 MET A N 1
ATOM 626 C CA . MET A 1 82 ? 6.289 5.593 -10.135 1.00 98.00 82 MET A CA 1
ATOM 627 C C . MET A 1 82 ? 5.486 6.753 -9.540 1.00 98.00 82 MET A C 1
ATOM 629 O O . MET A 1 82 ? 5.189 6.732 -8.347 1.00 98.00 82 MET A O 1
ATOM 633 N N . GLU A 1 83 ? 5.092 7.733 -10.355 1.00 98.00 83 GLU A N 1
ATOM 634 C CA . GLU A 1 83 ? 4.234 8.841 -9.921 1.00 98.00 83 GLU A CA 1
ATOM 635 C C . GLU A 1 83 ? 2.866 8.338 -9.450 1.00 98.00 83 GLU A C 1
ATOM 637 O O . GLU A 1 83 ? 2.412 8.703 -8.364 1.00 98.00 83 GLU A O 1
ATOM 642 N N . ARG A 1 84 ? 2.245 7.427 -10.211 1.00 98.06 84 ARG A N 1
ATOM 643 C CA . ARG A 1 84 ? 0.977 6.794 -9.827 1.00 98.06 84 ARG A CA 1
ATOM 644 C C . ARG A 1 84 ? 1.091 6.051 -8.496 1.00 98.06 84 ARG A C 1
ATOM 646 O O . ARG A 1 84 ? 0.285 6.278 -7.601 1.00 98.06 84 ARG A O 1
ATOM 653 N N . LEU A 1 85 ? 2.109 5.203 -8.343 1.00 98.00 85 LEU A N 1
ATOM 654 C CA . LEU A 1 85 ? 2.346 4.455 -7.105 1.00 98.00 85 LEU A CA 1
ATOM 655 C C . LEU A 1 85 ? 2.644 5.381 -5.922 1.00 98.00 85 LEU A C 1
ATOM 657 O O . LEU A 1 85 ? 2.254 5.075 -4.797 1.00 98.00 85 LEU A O 1
ATOM 661 N N . SER A 1 86 ? 3.315 6.510 -6.155 1.00 98.31 86 SER A N 1
ATOM 662 C CA . SER A 1 86 ? 3.564 7.509 -5.116 1.00 98.31 86 SER A CA 1
ATOM 663 C C . SER A 1 86 ? 2.269 8.161 -4.631 1.00 98.31 86 SER A C 1
ATOM 665 O O . SER A 1 86 ? 2.114 8.368 -3.428 1.00 98.31 86 SER A O 1
ATOM 667 N N . LEU A 1 87 ? 1.337 8.468 -5.539 1.00 98.00 87 LEU A N 1
ATOM 668 C CA . LEU A 1 87 ? 0.016 8.986 -5.176 1.00 98.00 87 LEU A CA 1
ATOM 669 C C . LEU A 1 87 ? -0.791 7.940 -4.404 1.00 98.00 87 LEU A C 1
ATOM 671 O O . LEU A 1 87 ? -1.295 8.239 -3.323 1.00 98.00 87 LEU A O 1
ATOM 675 N N . ASP A 1 88 ? -0.847 6.705 -4.905 1.00 97.94 88 ASP A N 1
ATOM 676 C CA . ASP A 1 88 ? -1.541 5.603 -4.233 1.00 97.94 88 ASP A CA 1
ATOM 677 C C . ASP A 1 88 ? -0.984 5.395 -2.815 1.00 97.94 88 ASP A C 1
ATOM 679 O O . ASP A 1 88 ? -1.743 5.295 -1.850 1.00 97.94 88 ASP A O 1
ATOM 683 N N . LYS A 1 89 ? 0.345 5.417 -2.656 1.00 98.19 89 LYS A N 1
ATOM 684 C CA . LYS A 1 89 ? 1.000 5.329 -1.348 1.00 98.19 89 LYS A CA 1
ATOM 685 C C . LYS A 1 89 ? 0.543 6.442 -0.402 1.00 98.19 89 LYS A C 1
ATOM 687 O O . LYS A 1 89 ? 0.189 6.131 0.731 1.00 98.19 89 LYS A O 1
ATOM 692 N N . GLN A 1 90 ? 0.508 7.696 -0.858 1.00 98.19 90 GLN A N 1
ATOM 693 C CA . GLN A 1 90 ? 0.046 8.816 -0.033 1.00 98.19 90 GLN A CA 1
ATOM 694 C C . GLN A 1 90 ? -1.397 8.597 0.439 1.00 98.19 90 GLN A C 1
ATOM 696 O O . GLN A 1 90 ? -1.688 8.739 1.623 1.00 98.19 90 GLN A O 1
ATOM 701 N N . THR A 1 91 ? -2.292 8.170 -0.460 1.00 98.00 91 THR A N 1
ATOM 702 C CA . THR A 1 91 ? -3.690 7.904 -0.081 1.00 98.00 91 THR A CA 1
ATOM 703 C C . THR A 1 91 ? -3.813 6.787 0.956 1.00 98.00 91 THR A C 1
ATOM 705 O O . THR A 1 91 ? -4.629 6.878 1.873 1.00 98.00 91 THR A O 1
ATOM 708 N N . LEU A 1 92 ? -2.987 5.742 0.851 1.00 98.06 92 LEU A N 1
ATOM 709 C CA . LEU A 1 92 ? -2.960 4.648 1.820 1.00 98.06 92 LEU A CA 1
ATOM 710 C C . LEU A 1 92 ? -2.393 5.089 3.171 1.00 98.06 92 LEU A C 1
ATOM 712 O O . LEU A 1 92 ? -2.904 4.656 4.202 1.00 98.06 92 LEU A O 1
ATOM 716 N N . GLU A 1 93 ? -1.367 5.940 3.183 1.00 98.25 93 GLU A N 1
ATOM 717 C CA . GLU A 1 93 ? -0.809 6.513 4.411 1.00 98.25 93 GLU A CA 1
ATOM 718 C C . GLU A 1 93 ? -1.842 7.393 5.133 1.00 98.25 93 GLU A C 1
ATOM 720 O O . GLU A 1 93 ? -2.028 7.238 6.341 1.00 98.25 93 GLU A O 1
ATOM 725 N N . ASP A 1 94 ? -2.594 8.216 4.398 1.00 98.19 94 ASP A N 1
ATOM 726 C CA . ASP A 1 94 ? -3.662 9.051 4.961 1.00 98.19 94 ASP A CA 1
ATOM 727 C C . ASP A 1 94 ? -4.806 8.199 5.549 1.00 98.19 94 ASP A C 1
ATOM 729 O O . ASP A 1 94 ? -5.284 8.448 6.662 1.00 98.19 94 ASP A O 1
ATOM 733 N N . LEU A 1 95 ? -5.230 7.148 4.834 1.00 98.00 95 LEU A N 1
ATOM 734 C CA . LEU A 1 95 ? -6.242 6.203 5.321 1.00 98.00 95 LEU A CA 1
ATOM 735 C C . LEU A 1 95 ? -5.762 5.437 6.558 1.00 98.00 95 LEU A C 1
ATOM 737 O O . LEU A 1 95 ? -6.535 5.231 7.498 1.00 98.00 95 LEU A O 1
ATOM 741 N N . LEU A 1 96 ? -4.493 5.024 6.575 1.00 98.06 96 LEU A N 1
ATOM 742 C CA . LEU A 1 96 ? -3.884 4.341 7.711 1.00 98.06 96 LEU A CA 1
ATOM 743 C C . LEU A 1 96 ? -3.863 5.244 8.946 1.00 98.06 96 LEU A C 1
ATOM 745 O O . LEU A 1 96 ? -4.199 4.789 10.039 1.00 98.06 96 LEU A O 1
ATOM 749 N N . GLU A 1 97 ? -3.489 6.510 8.781 1.00 98.38 97 GLU A N 1
ATOM 750 C CA . GLU A 1 97 ? -3.450 7.472 9.880 1.00 98.38 97 GLU A CA 1
ATOM 751 C C . GLU A 1 97 ? -4.856 7.762 10.422 1.00 98.38 97 GLU A C 1
ATOM 753 O O . GLU A 1 97 ? -5.084 7.732 11.635 1.00 98.38 97 GLU A O 1
ATOM 758 N N . SER A 1 98 ? -5.841 7.921 9.533 1.00 98.00 98 SER A N 1
ATOM 759 C CA . SER A 1 98 ? -7.249 8.051 9.920 1.00 98.00 98 SER A CA 1
ATOM 760 C C . SER A 1 98 ? -7.742 6.834 10.712 1.00 98.00 98 SER A C 1
ATOM 762 O O . SER A 1 98 ? -8.348 6.980 11.778 1.00 98.00 98 SER A O 1
ATOM 764 N N . ALA A 1 99 ? -7.428 5.621 10.247 1.00 98.00 99 ALA A N 1
ATOM 765 C CA . ALA A 1 99 ? -7.802 4.387 10.929 1.00 98.00 99 ALA A CA 1
ATOM 766 C C . ALA A 1 99 ? -7.130 4.258 12.306 1.00 98.00 99 ALA A C 1
ATOM 768 O O . ALA A 1 99 ? -7.795 3.889 13.276 1.00 98.00 99 ALA A O 1
ATOM 769 N N . LYS A 1 100 ? -5.842 4.604 12.427 1.00 98.44 100 LYS A N 1
ATOM 770 C CA . LYS A 1 100 ? -5.124 4.630 13.713 1.00 98.44 100 LYS A CA 1
ATOM 771 C C . LYS A 1 100 ? -5.757 5.606 14.696 1.00 98.44 100 LYS A C 1
ATOM 773 O O . LYS A 1 100 ? -5.986 5.241 15.848 1.00 98.44 100 LYS A O 1
ATOM 778 N N . SER A 1 101 ? -6.081 6.814 14.240 1.00 98.12 101 SER A N 1
ATOM 779 C CA . SER A 1 101 ? -6.764 7.818 15.058 1.00 98.12 101 SER A CA 1
ATOM 780 C C . SER A 1 101 ? -8.134 7.317 15.530 1.00 98.12 101 SER A C 1
ATOM 782 O O . SER A 1 101 ? -8.453 7.391 16.719 1.00 98.12 101 SER A O 1
ATOM 784 N N . ALA A 1 102 ? -8.910 6.690 14.639 1.00 98.25 102 ALA A N 1
ATOM 785 C CA . ALA A 1 102 ? -10.192 6.086 14.992 1.00 98.25 102 ALA A CA 1
ATOM 786 C C . ALA A 1 102 ? -10.041 4.966 16.037 1.00 98.25 102 ALA A C 1
ATOM 788 O O . ALA A 1 102 ? -10.798 4.933 17.007 1.00 98.25 102 ALA A O 1
ATOM 789 N N . VAL A 1 103 ? -9.054 4.078 15.888 1.00 98.38 103 VAL A N 1
ATOM 790 C CA . VAL A 1 103 ? -8.763 3.022 16.873 1.00 98.38 103 VAL A CA 1
ATOM 791 C C . VAL A 1 103 ? -8.371 3.622 18.220 1.00 98.38 103 VAL A C 1
ATOM 793 O O . VAL A 1 103 ? -8.948 3.238 19.230 1.00 98.38 103 VAL A O 1
ATOM 796 N N . SER A 1 104 ? -7.467 4.603 18.236 1.00 98.25 104 SER A N 1
ATOM 797 C CA . SER A 1 104 ? -7.044 5.297 19.458 1.00 98.25 104 SER A CA 1
ATOM 798 C C . SER A 1 104 ? -8.229 5.951 20.179 1.00 98.25 104 SER A C 1
ATOM 800 O O . SER A 1 104 ? -8.413 5.772 21.382 1.00 98.25 104 SER A O 1
ATOM 802 N N . SER A 1 105 ? -9.109 6.627 19.432 1.00 98.25 105 SER A N 1
ATOM 803 C CA . SER A 1 105 ? -10.312 7.243 20.000 1.00 98.25 105 SER A CA 1
ATOM 804 C C . SER A 1 105 ? -11.265 6.215 20.618 1.00 98.25 105 SER A C 1
ATOM 806 O O . SER A 1 105 ? -11.779 6.435 21.712 1.00 98.25 105 SER A O 1
ATOM 808 N N . ARG A 1 106 ? -11.470 5.067 19.957 1.00 97.69 106 ARG A N 1
ATOM 809 C CA . ARG A 1 106 ? -12.323 3.987 20.472 1.00 97.69 106 ARG A CA 1
ATOM 810 C C . ARG A 1 106 ? -11.705 3.315 21.688 1.00 97.69 106 ARG A C 1
ATOM 812 O O . ARG A 1 106 ? -12.435 3.022 22.623 1.00 97.69 106 ARG A O 1
ATOM 819 N N . GLN A 1 107 ? -10.392 3.106 21.684 1.00 98.00 107 GLN A N 1
ATOM 820 C CA . GLN A 1 107 ? -9.670 2.525 22.810 1.00 98.00 107 GLN A CA 1
ATOM 821 C C . GLN A 1 107 ? -9.831 3.389 24.063 1.00 98.00 107 GLN A C 1
ATOM 823 O O . GLN A 1 107 ? -10.188 2.873 25.114 1.00 98.00 107 GLN A O 1
ATOM 828 N N . LYS A 1 108 ? -9.703 4.713 23.921 1.00 98.00 108 LYS A N 1
ATOM 829 C CA . LYS A 1 108 ? -9.967 5.650 25.016 1.00 98.00 108 LYS A CA 1
ATOM 830 C C . LYS A 1 108 ? -11.400 5.540 25.549 1.00 98.00 108 LYS A C 1
ATOM 832 O O . LYS A 1 108 ? -11.603 5.498 26.753 1.00 98.00 108 LYS A O 1
ATOM 837 N N . VAL A 1 109 ? -12.396 5.462 24.663 1.00 98.00 109 VAL A N 1
ATOM 838 C CA . VAL A 1 109 ? -13.801 5.287 25.078 1.00 98.00 109 VAL A CA 1
ATOM 839 C C . VAL A 1 109 ? -14.004 3.966 25.822 1.00 98.00 109 VAL A C 1
ATOM 841 O O . VAL A 1 109 ? -14.750 3.929 26.795 1.00 98.00 109 VAL A O 1
ATOM 844 N N . VAL A 1 110 ? -13.358 2.885 25.379 1.00 97.94 110 VAL A N 1
ATOM 845 C CA . VAL A 1 110 ? -13.411 1.589 26.071 1.00 97.94 110 VAL A CA 1
ATOM 846 C C . VAL A 1 110 ? -12.809 1.705 27.469 1.00 97.94 110 VAL A C 1
ATOM 848 O O . VAL A 1 110 ? -13.469 1.314 28.423 1.00 97.94 110 VAL A O 1
ATOM 851 N N . GLU A 1 111 ? -11.628 2.307 27.604 1.00 97.62 111 GLU A N 1
ATOM 852 C CA . GLU A 1 111 ? -10.977 2.532 28.902 1.00 97.62 111 GLU A CA 1
ATOM 853 C C . GLU A 1 111 ? -11.855 3.375 29.841 1.00 97.62 111 GLU A C 1
ATOM 855 O O . GLU A 1 111 ? -12.077 2.996 30.991 1.00 97.62 111 GLU A O 1
ATOM 860 N N . ASP A 1 112 ? -12.439 4.469 29.340 1.00 97.44 112 ASP A N 1
ATOM 861 C CA . ASP A 1 112 ? -13.344 5.326 30.116 1.00 97.44 112 ASP A CA 1
ATOM 862 C C . ASP A 1 112 ? -14.595 4.557 30.598 1.00 97.44 112 ASP A C 1
ATOM 864 O O . ASP A 1 112 ? -15.084 4.780 31.710 1.00 97.44 112 ASP A O 1
ATOM 868 N N . LEU A 1 113 ? -15.130 3.642 29.780 1.00 96.62 113 LEU A N 1
ATOM 869 C CA . LEU A 1 113 ? -16.273 2.795 30.143 1.00 96.62 113 LEU A CA 1
ATOM 870 C C . LEU A 1 113 ? -15.891 1.684 31.128 1.00 96.62 113 LEU A C 1
ATOM 872 O O . LEU A 1 113 ? -16.683 1.352 32.010 1.00 96.62 113 LEU A O 1
ATOM 876 N N . GLU A 1 114 ? -14.698 1.107 31.001 1.00 95.75 114 GLU A N 1
ATOM 877 C CA . GLU A 1 114 ? -14.176 0.108 31.937 1.00 95.75 114 GLU A CA 1
ATOM 878 C C . GLU A 1 114 ? -13.992 0.703 33.336 1.00 95.75 114 GLU A C 1
ATOM 880 O O . GLU A 1 114 ? -14.413 0.086 34.317 1.00 95.75 114 GLU A O 1
ATOM 885 N N . VAL A 1 115 ? -13.459 1.928 33.426 1.00 96.44 115 VAL A N 1
ATOM 886 C CA . VAL A 1 115 ? -13.347 2.670 34.691 1.00 96.44 115 VAL A CA 1
ATOM 887 C C . VAL A 1 115 ? -14.728 2.899 35.309 1.00 96.44 115 VAL A C 1
ATOM 889 O O . VAL A 1 115 ? -14.937 2.556 36.471 1.00 96.44 115 VAL A O 1
ATOM 892 N N . GLN A 1 116 ? -15.701 3.384 34.529 1.00 95.25 116 GLN A N 1
ATOM 893 C CA . GLN A 1 116 ? -17.073 3.587 35.016 1.00 95.25 116 GLN A CA 1
ATOM 894 C C . GLN A 1 116 ? -17.720 2.287 35.512 1.00 95.25 116 GLN A C 1
ATOM 896 O O . GLN A 1 116 ? -18.402 2.278 36.538 1.00 95.25 116 GLN A O 1
ATOM 901 N N . LEU A 1 117 ? -17.514 1.168 34.810 1.00 93.62 117 LEU A N 1
ATOM 902 C CA . LEU A 1 117 ? -18.027 -0.132 35.244 1.00 93.62 117 LEU A CA 1
ATOM 903 C C . LEU A 1 117 ? -17.401 -0.585 36.563 1.00 93.62 117 LEU A C 1
ATOM 905 O O . LEU A 1 117 ? -18.103 -1.151 37.403 1.00 93.62 117 LEU A O 1
ATOM 909 N N . GLU A 1 118 ? -16.105 -0.351 36.756 1.00 92.88 118 GLU A N 1
ATOM 910 C CA . GLU A 1 118 ? -15.429 -0.710 38.000 1.00 92.88 118 GLU A CA 1
ATOM 911 C C . GLU A 1 118 ? -15.889 0.164 39.175 1.00 92.88 118 GLU A C 1
ATOM 913 O O . GLU A 1 118 ? -16.180 -0.359 40.250 1.00 92.88 118 GLU A O 1
ATOM 918 N N . GLU A 1 119 ? -16.080 1.468 38.963 1.00 91.56 119 GLU A N 1
ATOM 919 C CA . GLU A 1 119 ? -16.644 2.381 39.967 1.00 91.56 119 GLU A CA 1
ATOM 920 C C . GLU A 1 119 ? -18.073 1.990 40.378 1.00 91.56 119 GLU A C 1
ATOM 922 O O . GLU A 1 119 ? -18.412 1.989 41.569 1.00 91.56 119 GLU A O 1
ATOM 927 N N . LEU A 1 120 ? -18.911 1.598 39.411 1.00 88.56 120 LEU A N 1
ATOM 928 C CA . LEU A 1 120 ? -20.264 1.100 39.672 1.00 88.56 120 LEU A CA 1
ATOM 929 C C . LEU A 1 120 ? -20.239 -0.225 40.441 1.00 88.56 120 LEU A C 1
ATOM 931 O O . LEU A 1 120 ? -21.024 -0.408 41.373 1.00 88.56 120 LEU A O 1
ATOM 935 N N . ARG A 1 121 ? -19.328 -1.146 40.100 1.00 83.94 121 ARG A N 1
ATOM 936 C CA . ARG A 1 121 ? -19.151 -2.404 40.845 1.00 83.94 121 ARG A CA 1
ATOM 937 C C . ARG A 1 121 ? -18.669 -2.164 42.269 1.00 83.94 121 ARG A C 1
ATOM 939 O O . ARG A 1 121 ? -19.206 -2.783 43.186 1.00 83.94 121 ARG A O 1
ATOM 946 N N . ALA A 1 122 ? -17.698 -1.277 42.470 1.00 82.31 122 ALA A N 1
ATOM 947 C CA . ALA A 1 122 ? -17.210 -0.909 43.795 1.00 82.31 122 ALA A CA 1
ATOM 948 C C . ALA A 1 122 ? -18.336 -0.296 44.646 1.00 82.31 122 ALA A C 1
ATOM 950 O O . ALA A 1 122 ? -18.555 -0.713 45.785 1.00 82.31 122 ALA A O 1
ATOM 951 N N . SER A 1 123 ? -19.117 0.619 44.061 1.00 74.31 123 SER A N 1
ATOM 952 C CA . SER A 1 123 ? -20.282 1.244 44.705 1.00 74.31 123 SER A CA 1
ATOM 953 C C . SER A 1 123 ? -21.400 0.234 45.020 1.00 74.31 123 SER A C 1
ATOM 955 O O . SER A 1 123 ? -22.033 0.306 46.076 1.00 74.31 123 SER A O 1
ATOM 957 N N . SER A 1 124 ? -21.628 -0.746 44.138 1.00 69.88 124 SER A N 1
ATOM 958 C CA . SER A 1 124 ? -22.589 -1.837 44.352 1.00 69.88 124 SER A CA 1
ATOM 959 C C . SER A 1 124 ? -22.148 -2.792 45.465 1.00 69.88 124 SER A C 1
ATOM 961 O O . SER A 1 124 ? -22.964 -3.143 46.313 1.00 69.88 124 SER A O 1
ATOM 963 N N . ARG A 1 125 ? -20.865 -3.173 45.526 1.00 62.34 125 ARG A N 1
ATOM 964 C CA . ARG A 1 125 ? -20.339 -4.033 46.602 1.00 62.34 125 ARG A CA 1
ATOM 965 C C . ARG A 1 125 ? -20.522 -3.390 47.975 1.00 62.34 125 ARG A C 1
ATOM 967 O O . ARG A 1 125 ? -21.056 -4.040 48.870 1.00 62.34 125 ARG A O 1
ATOM 974 N N . LEU A 1 126 ? -20.201 -2.100 48.096 1.00 58.62 126 LEU A N 1
ATOM 975 C CA . LEU A 1 126 ? -20.394 -1.323 49.328 1.00 58.62 126 LEU A CA 1
ATOM 976 C C . LEU A 1 126 ? -21.860 -1.266 49.788 1.00 58.62 126 LEU A C 1
ATOM 978 O O . LEU A 1 126 ? -22.123 -1.221 50.987 1.00 58.62 126 LEU A O 1
ATOM 982 N N . SER A 1 127 ? -22.818 -1.290 48.859 1.00 52.00 127 SER A N 1
ATOM 983 C CA . SER A 1 127 ? -24.249 -1.281 49.185 1.00 52.00 127 SER A CA 1
ATOM 984 C C . SER A 1 127 ? -24.797 -2.684 49.480 1.00 52.00 127 SER A C 1
ATOM 986 O O . SER A 1 127 ? -25.597 -2.840 50.401 1.00 52.00 127 SER A O 1
ATOM 988 N N . THR A 1 128 ? -24.326 -3.729 48.789 1.00 51.16 128 THR A N 1
ATOM 989 C CA . THR A 1 128 ? -24.796 -5.111 49.007 1.00 51.16 128 THR A CA 1
ATOM 990 C C . THR A 1 128 ? -24.188 -5.817 50.215 1.00 51.16 128 THR A C 1
ATOM 992 O O . THR A 1 128 ? -24.836 -6.696 50.772 1.00 51.16 128 THR A O 1
ATOM 995 N N . GLU A 1 129 ? -22.980 -5.461 50.651 1.00 49.56 129 GLU A N 1
ATOM 996 C CA . GLU A 1 129 ? -22.325 -6.155 51.771 1.00 49.56 129 GLU A CA 1
ATOM 997 C C . GLU A 1 129 ? -22.954 -5.805 53.132 1.00 49.56 129 GLU A C 1
ATOM 999 O O . GLU A 1 129 ? -22.784 -6.533 54.104 1.00 49.56 129 GLU A O 1
ATOM 1004 N N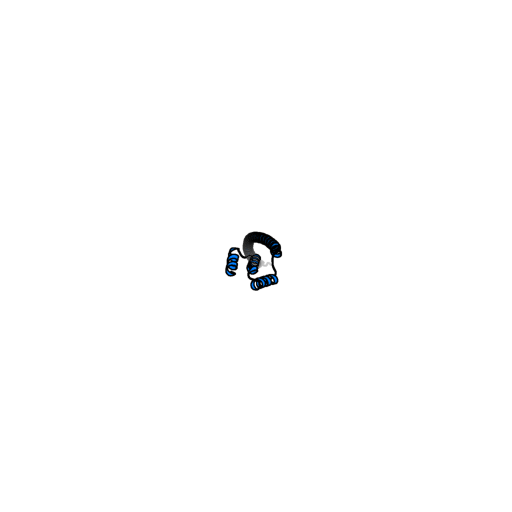 . SER A 1 130 ? -23.769 -4.745 53.196 1.00 53.00 130 SER A N 1
ATOM 1005 C CA . SER A 1 130 ? -24.433 -4.322 54.436 1.00 53.00 130 SER A CA 1
ATOM 1006 C C . SER A 1 130 ? -25.764 -5.025 54.753 1.00 53.00 130 SER A C 1
ATOM 1008 O O . SER A 1 130 ? -26.255 -4.859 55.867 1.00 53.00 130 SER A O 1
ATOM 1010 N N . TYR A 1 131 ? -26.358 -5.802 53.831 1.00 54.81 131 TYR A N 1
ATOM 1011 C CA . TYR A 1 131 ? -27.751 -6.274 53.993 1.00 54.81 131 TYR A CA 1
ATOM 1012 C C . TYR A 1 131 ? -28.095 -7.658 53.410 1.00 54.81 131 TYR A C 1
ATOM 1014 O O . TYR A 1 131 ? -29.269 -7.999 53.270 1.00 54.81 131 TYR A O 1
ATOM 1022 N N . ARG A 1 132 ? -27.114 -8.500 53.064 1.00 65.56 132 ARG A N 1
ATOM 1023 C CA . ARG A 1 132 ? -27.404 -9.862 52.576 1.00 65.56 132 ARG A CA 1
ATOM 1024 C C . ARG A 1 132 ? -27.503 -10.825 53.761 1.00 65.56 132 ARG A C 1
ATOM 1026 O O . ARG A 1 132 ? -26.489 -11.284 54.274 1.00 65.56 132 ARG A O 1
ATOM 1033 N N . ILE A 1 133 ? -28.731 -11.112 54.199 1.00 72.75 133 ILE A N 1
ATOM 1034 C CA . ILE A 1 133 ? -29.014 -12.260 55.074 1.00 72.75 133 ILE A CA 1
ATOM 1035 C C . ILE A 1 133 ? -28.532 -13.540 54.377 1.00 72.75 133 ILE A C 1
ATOM 1037 O O . ILE A 1 133 ? -28.716 -13.706 53.172 1.00 72.75 133 ILE A O 1
ATOM 1041 N N . ASP A 1 134 ? -27.903 -14.432 55.132 1.00 80.12 134 ASP A N 1
ATOM 1042 C CA . ASP A 1 134 ? -27.459 -15.734 54.652 1.00 80.12 134 ASP A CA 1
ATOM 1043 C C . ASP A 1 134 ? -28.646 -16.691 54.433 1.00 80.12 134 ASP A C 1
ATOM 1045 O O . ASP A 1 134 ? -29.652 -16.655 55.150 1.00 80.12 134 ASP A O 1
ATOM 1049 N N . ASP A 1 135 ? -28.520 -17.598 53.459 1.00 81.00 135 ASP A N 1
ATOM 1050 C CA . ASP A 1 135 ? -29.581 -18.546 53.078 1.00 81.00 135 ASP A CA 1
ATOM 1051 C C . ASP A 1 135 ? -30.058 -19.424 54.248 1.00 81.00 135 ASP A C 1
ATOM 1053 O O . ASP A 1 135 ? -31.217 -19.848 54.292 1.00 81.00 135 ASP A O 1
ATOM 1057 N N . VAL A 1 136 ? -29.177 -19.698 55.216 1.00 82.88 136 VAL A N 1
ATOM 1058 C CA . VAL A 1 136 ? -29.504 -20.478 56.416 1.00 82.88 136 VAL A CA 1
ATOM 1059 C C . VAL A 1 136 ? -30.466 -19.697 57.311 1.00 82.88 136 VAL A C 1
ATOM 1061 O O . VAL A 1 136 ? -31.501 -20.241 57.706 1.00 82.88 136 VAL A O 1
ATOM 1064 N N . THR A 1 137 ? -30.186 -18.417 57.571 1.00 83.50 137 THR A N 1
ATOM 1065 C CA . THR A 1 137 ? -31.090 -17.534 58.321 1.00 83.50 137 THR A CA 1
ATOM 1066 C C . THR A 1 137 ? -32.409 -17.323 57.584 1.00 83.50 137 THR A C 1
ATOM 1068 O O . THR A 1 137 ? -33.470 -17.396 58.209 1.00 83.50 137 THR A O 1
ATOM 1071 N N . LEU A 1 138 ? -32.385 -17.155 56.256 1.00 85.88 138 LEU A N 1
ATOM 1072 C CA . LEU A 1 138 ? -33.609 -17.023 55.460 1.00 85.88 138 LEU A CA 1
ATOM 1073 C C . LEU A 1 138 ? -34.486 -18.281 55.564 1.00 85.88 138 LEU A C 1
ATOM 1075 O O . LEU A 1 138 ? -35.686 -18.195 55.830 1.00 85.88 138 LEU A O 1
ATOM 1079 N N . ARG A 1 139 ? -33.888 -19.470 55.429 1.00 84.75 139 ARG A N 1
ATOM 1080 C CA . ARG A 1 139 ? -34.598 -20.747 55.571 1.00 84.75 139 ARG A CA 1
ATOM 1081 C C . ARG A 1 139 ? -35.168 -20.931 56.975 1.00 84.75 139 ARG A C 1
ATOM 1083 O O . ARG A 1 139 ? -36.299 -21.400 57.117 1.00 84.75 139 ARG A O 1
ATOM 1090 N N . GLN A 1 140 ? -34.413 -20.554 58.004 1.00 87.06 140 GLN A N 1
ATOM 1091 C CA . GLN A 1 140 ? -34.872 -20.613 59.389 1.00 87.06 140 GLN A CA 1
ATOM 1092 C C . GLN A 1 140 ? -36.056 -19.668 59.630 1.00 87.06 140 GLN A C 1
ATOM 1094 O O . GLN A 1 140 ? -36.988 -20.021 60.356 1.00 87.06 140 GLN A O 1
ATOM 1099 N N . LEU A 1 141 ? -36.059 -18.499 58.991 1.00 86.81 141 LEU A N 1
ATOM 1100 C CA . LEU A 1 141 ? -37.153 -17.540 59.078 1.00 86.81 141 LEU A CA 1
ATOM 1101 C C . LEU A 1 141 ? -38.432 -18.068 58.405 1.00 86.81 141 LEU A C 1
ATOM 1103 O O . LEU A 1 141 ? -39.508 -17.991 58.998 1.00 86.81 141 LEU A O 1
ATOM 1107 N N . PHE A 1 142 ? -38.314 -18.704 57.234 1.00 86.56 142 PHE A N 1
ATOM 1108 C CA . PHE A 1 142 ? -39.433 -19.403 56.588 1.00 86.56 142 PHE A CA 1
ATOM 1109 C C . PHE A 1 142 ? -39.990 -20.541 57.450 1.00 86.56 142 PHE A C 1
ATOM 1111 O O . PHE A 1 142 ? -41.203 -20.653 57.612 1.00 86.56 142 PHE A O 1
ATOM 1118 N N . LEU A 1 143 ? -39.128 -21.374 58.041 1.00 87.50 143 LEU A N 1
ATOM 1119 C CA . LEU A 1 143 ? -39.572 -22.434 58.953 1.00 87.50 143 LEU A CA 1
ATOM 1120 C C . LEU A 1 143 ? -40.302 -21.849 60.166 1.00 87.50 143 LEU A C 1
ATOM 1122 O O . LEU A 1 143 ? -41.376 -22.331 60.523 1.00 87.50 143 LEU A O 1
ATOM 1126 N N . SER A 1 144 ? -39.762 -20.768 60.732 1.00 86.31 144 SER A N 1
ATOM 1127 C CA . SER A 1 144 ? -40.360 -20.067 61.868 1.00 86.31 144 SER A CA 1
ATOM 1128 C C . SER A 1 144 ? -41.748 -19.525 61.533 1.00 86.31 144 SER A C 1
ATOM 1130 O O . SER A 1 144 ? -42.640 -19.651 62.362 1.00 86.31 144 SER A O 1
ATOM 1132 N N . TYR A 1 145 ? -41.976 -19.011 60.321 1.00 86.88 145 TYR A N 1
ATOM 1133 C CA . TYR A 1 145 ? -43.305 -18.582 59.872 1.00 86.88 145 TYR A CA 1
ATOM 1134 C C . TYR A 1 145 ? -44.334 -19.729 59.894 1.00 86.88 145 TYR A C 1
ATOM 1136 O O . TYR A 1 145 ? -45.444 -19.558 60.398 1.00 86.88 145 TYR A O 1
ATOM 1144 N N . PHE A 1 146 ? -43.964 -20.924 59.417 1.00 84.38 146 PHE A N 1
ATOM 1145 C CA . PHE A 1 146 ? -44.874 -22.077 59.391 1.00 84.38 146 PHE A CA 1
ATOM 1146 C C . PHE A 1 146 ? -45.101 -22.712 60.770 1.00 84.38 146 PHE A C 1
ATOM 1148 O O . PHE A 1 146 ? -46.192 -23.225 61.033 1.00 84.38 146 PHE A O 1
ATOM 1155 N N . THR A 1 147 ? -44.101 -22.682 61.655 1.00 86.38 147 THR A N 1
ATOM 1156 C CA . THR A 1 147 ? -44.189 -23.288 62.996 1.00 86.38 147 THR A CA 1
ATOM 1157 C C . THR A 1 147 ? -44.667 -22.325 64.081 1.00 86.38 147 THR A C 1
ATOM 1159 O O . THR A 1 147 ? -45.052 -22.774 65.158 1.00 86.38 147 THR A O 1
ATOM 1162 N N . ALA A 1 148 ? -44.632 -21.012 63.836 1.00 84.19 148 ALA A N 1
ATOM 1163 C CA . ALA A 1 148 ? -45.040 -20.013 64.816 1.00 84.19 148 ALA A CA 1
ATOM 1164 C C . ALA A 1 148 ? -46.556 -20.053 65.080 1.00 84.19 148 ALA A C 1
ATOM 1166 O O . ALA A 1 148 ? -47.345 -20.355 64.172 1.00 84.19 148 ALA A O 1
ATOM 1167 N N . PRO A 1 149 ? -46.982 -19.723 66.311 1.00 81.94 149 PRO A N 1
ATOM 1168 C CA . PRO A 1 149 ? -48.385 -19.495 66.622 1.00 81.94 149 PRO A CA 1
ATOM 1169 C C . PRO A 1 149 ? -48.924 -18.259 65.874 1.00 81.94 149 PRO A C 1
ATOM 1171 O O . PRO A 1 149 ? -48.163 -17.395 65.433 1.00 81.94 149 PRO A O 1
ATOM 1174 N N . VAL A 1 150 ? -50.242 -18.236 65.644 1.00 78.94 150 VAL A N 1
ATOM 1175 C CA . VAL A 1 150 ? -50.925 -17.329 64.693 1.00 78.94 150 VAL A CA 1
ATOM 1176 C C . VAL A 1 150 ? -50.687 -15.848 65.012 1.00 78.94 150 VAL A C 1
ATOM 1178 O O . VAL A 1 150 ? -50.577 -15.034 64.102 1.00 78.94 150 VAL A O 1
ATOM 1181 N N . ASP A 1 151 ? -50.509 -15.522 66.290 1.00 83.88 151 ASP A N 1
ATOM 1182 C CA . ASP A 1 151 ? -50.192 -14.192 66.812 1.00 83.88 151 ASP A CA 1
ATOM 1183 C C . ASP A 1 151 ? -48.852 -13.630 66.311 1.00 83.88 151 ASP A C 1
ATOM 1185 O O . ASP A 1 151 ? -48.703 -12.417 66.228 1.00 83.88 151 ASP A O 1
ATOM 1189 N N . LYS A 1 152 ? -47.895 -14.487 65.933 1.00 82.81 152 LYS A N 1
ATOM 1190 C CA . LYS A 1 152 ? -46.549 -14.073 65.487 1.00 82.81 152 LYS A CA 1
ATOM 1191 C C . LYS A 1 152 ? -46.311 -14.241 63.992 1.00 82.81 152 LYS A C 1
ATOM 1193 O O . LYS A 1 152 ? -45.288 -13.800 63.474 1.00 82.81 152 LYS A O 1
ATOM 1198 N N . ARG A 1 153 ? -47.235 -14.889 63.278 1.00 82.88 153 ARG A N 1
ATOM 1199 C CA . ARG A 1 153 ? -47.087 -15.143 61.836 1.00 82.88 153 ARG A CA 1
ATOM 1200 C C . ARG A 1 153 ? -47.087 -13.854 61.025 1.00 82.88 153 ARG A C 1
ATOM 1202 O O . ARG A 1 153 ? -46.298 -13.744 60.094 1.00 82.88 153 ARG A O 1
ATOM 1209 N N . ALA A 1 154 ? -47.922 -12.885 61.397 1.00 82.69 1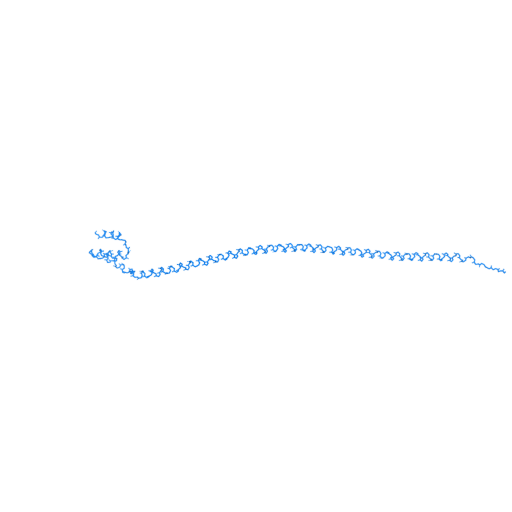54 ALA A N 1
ATOM 1210 C CA . ALA A 1 154 ? -47.995 -11.591 60.720 1.00 82.69 154 ALA A CA 1
ATOM 1211 C C . ALA A 1 154 ? -46.665 -10.821 60.809 1.00 82.69 154 ALA A C 1
ATOM 1213 O O . ALA A 1 154 ? -46.163 -10.347 59.792 1.00 82.69 154 ALA A O 1
ATOM 1214 N N . ASP A 1 155 ? -46.047 -10.787 61.992 1.00 82.00 155 ASP A N 1
ATOM 1215 C CA . ASP A 1 155 ? -44.761 -10.113 62.205 1.00 82.00 155 ASP A CA 1
ATOM 1216 C C . ASP A 1 155 ? -43.626 -10.786 61.420 1.00 82.00 155 ASP A C 1
ATOM 1218 O O . ASP A 1 155 ? -42.795 -10.116 60.805 1.00 82.00 155 ASP A O 1
ATOM 1222 N N . ILE A 1 156 ? -43.611 -12.124 61.380 1.00 85.50 156 ILE A N 1
ATOM 1223 C CA . ILE A 1 156 ? -42.616 -12.883 60.610 1.00 85.50 156 ILE A CA 1
ATOM 1224 C C . ILE A 1 156 ? -42.837 -12.705 59.096 1.00 85.50 156 ILE A C 1
ATOM 1226 O O . ILE A 1 156 ? -41.864 -12.591 58.353 1.00 85.50 156 ILE A O 1
ATOM 1230 N N . ALA A 1 157 ? -44.088 -12.634 58.625 1.00 82.50 157 ALA A N 1
ATOM 1231 C CA . ALA A 1 157 ? -44.403 -12.345 57.223 1.00 82.50 157 ALA A CA 1
ATOM 1232 C C . ALA A 1 157 ? -43.964 -10.936 56.809 1.00 82.50 157 ALA A C 1
ATOM 1234 O O . ALA A 1 157 ? -43.414 -10.764 55.722 1.00 82.50 157 ALA A O 1
ATOM 1235 N N . LEU A 1 158 ? -44.161 -9.943 57.680 1.00 82.44 158 LEU A N 1
ATOM 1236 C CA . LEU A 1 158 ? -43.698 -8.574 57.457 1.00 82.44 158 LEU A CA 1
ATOM 1237 C C . LEU A 1 158 ? -42.167 -8.521 57.348 1.00 82.44 158 LEU A C 1
ATOM 1239 O O . LEU A 1 158 ? -41.619 -7.862 56.461 1.00 82.44 158 LEU A O 1
ATOM 1243 N N . LEU A 1 159 ? -41.476 -9.257 58.222 1.00 83.88 159 LEU A N 1
ATOM 1244 C CA . LEU A 1 159 ? -40.020 -9.361 58.204 1.00 83.88 159 LEU A CA 1
ATOM 1245 C C . LEU A 1 159 ? -39.518 -10.057 56.928 1.00 83.88 159 LEU A C 1
ATOM 1247 O O . LEU A 1 159 ? -38.607 -9.547 56.282 1.00 83.88 159 LEU A O 1
ATOM 1251 N N . LEU A 1 160 ? -40.149 -11.161 56.511 1.00 82.88 160 LEU A N 1
ATOM 1252 C CA . LEU A 1 160 ? -39.859 -11.830 55.235 1.00 82.88 160 LEU A CA 1
ATOM 1253 C C . LEU A 1 160 ? -40.098 -10.906 54.035 1.00 82.88 160 LEU A C 1
ATOM 1255 O O . LEU A 1 160 ? -39.278 -10.875 53.122 1.00 82.88 160 LEU A O 1
ATOM 1259 N N . GLY A 1 161 ? -41.185 -10.132 54.046 1.00 77.88 161 GLY A N 1
ATOM 1260 C CA . GLY A 1 161 ? -41.491 -9.169 52.989 1.00 77.88 161 GLY A CA 1
ATOM 1261 C C . GLY A 1 161 ? -40.464 -8.049 52.884 1.00 77.88 161 GLY A C 1
ATOM 1262 O O . GLY A 1 161 ? -40.065 -7.685 51.781 1.00 77.88 161 GLY A O 1
ATOM 1263 N N . SER A 1 162 ? -39.979 -7.573 54.031 1.00 77.69 162 SER A N 1
ATOM 1264 C CA . SER A 1 162 ? -38.941 -6.542 54.107 1.00 77.69 162 SER A CA 1
ATOM 1265 C C . SER A 1 162 ? -37.582 -7.056 53.620 1.00 77.69 162 SER A C 1
ATOM 1267 O O . SER A 1 162 ? -36.876 -6.341 52.919 1.00 77.69 162 SER A O 1
ATOM 1269 N N . ILE A 1 163 ? -37.224 -8.302 53.952 1.00 78.69 163 ILE A N 1
ATOM 1270 C CA . ILE A 1 163 ? -35.953 -8.929 53.545 1.00 78.69 163 ILE A CA 1
ATOM 1271 C C . ILE A 1 163 ? -35.944 -9.283 52.050 1.00 78.69 163 ILE A C 1
ATOM 1273 O O . ILE A 1 163 ? -34.901 -9.211 51.407 1.00 78.69 163 ILE A O 1
ATOM 1277 N N . LEU A 1 164 ? -37.093 -9.674 51.494 1.00 77.94 164 LEU A N 1
ATOM 1278 C CA . LEU A 1 164 ? -37.246 -10.018 50.076 1.00 77.94 164 LEU A CA 1
ATOM 1279 C C . LEU A 1 164 ? -37.583 -8.806 49.191 1.00 77.94 164 LEU A C 1
ATOM 1281 O O . LEU A 1 164 ? -37.821 -8.987 48.000 1.00 77.94 164 LEU A O 1
ATOM 1285 N N . GLU A 1 165 ? -37.609 -7.597 49.765 1.00 75.44 165 GLU A N 1
ATOM 1286 C CA . GLU A 1 165 ? -37.930 -6.337 49.080 1.00 75.44 165 GLU A CA 1
ATOM 1287 C C . GLU A 1 165 ? -39.271 -6.380 48.312 1.00 75.44 165 GLU A C 1
ATOM 1289 O O . GLU A 1 165 ? -39.415 -5.787 47.241 1.00 75.44 165 GLU A O 1
ATOM 1294 N N . TYR A 1 166 ? -40.285 -7.074 48.847 1.00 72.50 166 TYR A N 1
ATOM 1295 C CA . TYR A 1 166 ? -41.613 -7.080 48.226 1.00 72.50 166 TYR A CA 1
ATOM 1296 C C . TYR A 1 166 ? -42.266 -5.693 48.313 1.00 72.50 166 TYR A C 1
ATOM 1298 O O . TYR A 1 166 ? -42.268 -5.046 49.361 1.00 72.50 166 TYR A O 1
ATOM 1306 N N . SER A 1 167 ? -42.882 -5.256 47.211 1.00 66.81 167 SER A N 1
ATOM 1307 C CA . SER A 1 167 ? -43.692 -4.034 47.173 1.00 66.81 167 SER A CA 1
ATOM 1308 C C . SER A 1 167 ? -44.834 -4.110 48.204 1.00 66.81 167 SER A C 1
ATOM 1310 O O . SER A 1 167 ? -45.412 -5.188 48.399 1.00 66.81 167 SER A O 1
ATOM 1312 N N . PRO A 1 168 ? -45.234 -2.991 48.843 1.00 62.16 168 PRO A N 1
ATOM 1313 C CA . PRO A 1 168 ? -46.352 -2.965 49.794 1.00 62.16 168 PRO A CA 1
ATOM 1314 C C . PRO A 1 168 ? -47.675 -3.497 49.208 1.00 62.16 168 PRO A C 1
ATOM 1316 O O . PRO A 1 168 ? -48.536 -3.967 49.956 1.00 62.16 168 PRO A O 1
ATOM 1319 N N . GLU A 1 169 ? -47.820 -3.472 47.880 1.00 62.59 169 GLU A N 1
ATOM 1320 C CA . GLU A 1 169 ? -48.958 -4.037 47.145 1.00 62.59 169 GLU A CA 1
ATOM 1321 C C . GLU A 1 169 ? -48.983 -5.575 47.164 1.00 62.59 169 GLU A C 1
ATOM 1323 O O . GLU A 1 169 ? -50.055 -6.179 47.251 1.00 62.59 169 GLU A O 1
ATOM 1328 N N . ASP A 1 170 ? -47.817 -6.225 47.123 1.00 63.88 170 ASP A N 1
ATOM 1329 C CA . ASP A 1 170 ? -47.698 -7.686 47.177 1.00 63.88 170 ASP A CA 1
ATOM 1330 C C . ASP A 1 170 ? -47.727 -8.199 48.618 1.00 63.88 170 ASP A C 1
ATOM 1332 O O . ASP A 1 170 ? -48.305 -9.250 48.899 1.00 63.88 170 ASP A O 1
ATOM 1336 N N . MET A 1 171 ? -47.222 -7.401 49.558 1.00 61.94 171 MET A N 1
ATOM 1337 C CA . MET A 1 171 ? -47.297 -7.693 50.988 1.00 61.94 171 MET A CA 1
ATOM 1338 C C . MET A 1 171 ? -48.751 -7.743 51.498 1.00 61.94 171 MET A C 1
ATOM 1340 O O . MET A 1 171 ? -49.096 -8.610 52.304 1.00 61.94 171 MET A O 1
ATOM 1344 N N . HIS A 1 172 ? -49.639 -6.886 50.973 1.00 59.62 172 HIS A N 1
ATOM 1345 C CA . HIS A 1 172 ? -51.073 -6.928 51.293 1.00 59.62 172 HIS A CA 1
ATOM 1346 C C . HIS A 1 172 ? -51.737 -8.241 50.858 1.00 59.62 172 HIS A C 1
ATOM 1348 O O . HIS A 1 172 ? -52.557 -8.786 51.593 1.00 59.62 172 HIS A O 1
ATOM 1354 N N . LYS A 1 173 ? -51.362 -8.792 49.698 1.00 61.16 173 LYS A N 1
ATOM 1355 C CA . LYS A 1 173 ? -51.933 -10.052 49.187 1.00 61.16 173 LYS A CA 1
ATOM 1356 C C . LYS A 1 173 ? -51.561 -11.241 50.079 1.00 61.16 173 LYS A C 1
ATOM 1358 O O . LYS A 1 173 ? -52.402 -12.099 50.331 1.00 61.16 173 LYS A O 1
ATOM 1363 N N . VAL A 1 174 ? -50.328 -11.269 50.588 1.00 58.28 174 VAL A N 1
ATOM 1364 C CA . VAL A 1 174 ? -49.818 -12.344 51.459 1.00 58.28 174 VAL A CA 1
ATOM 1365 C C . VAL A 1 174 ? -50.418 -12.268 52.870 1.00 58.28 174 VAL A C 1
ATOM 1367 O O . VAL A 1 174 ? -50.797 -13.297 53.433 1.00 58.28 174 VAL A O 1
ATOM 1370 N N . CYS A 1 175 ? -50.581 -11.061 53.424 1.00 54.72 175 CYS A N 1
ATOM 1371 C CA . CYS A 1 175 ? -51.247 -10.871 54.717 1.00 54.72 175 CYS A CA 1
ATOM 1372 C C . CYS A 1 175 ? -52.738 -11.239 54.677 1.00 54.72 175 CYS A C 1
ATOM 1374 O O . CYS A 1 175 ? -53.228 -11.863 55.614 1.00 54.72 175 CYS A O 1
ATOM 1376 N N . ILE A 1 176 ? -53.455 -10.915 53.593 1.00 52.59 176 ILE A N 1
ATOM 1377 C CA . ILE A 1 176 ? -54.890 -11.231 53.458 1.00 52.59 176 ILE A CA 1
ATOM 1378 C C . ILE A 1 176 ? -55.136 -12.745 53.334 1.00 52.59 176 ILE A C 1
ATOM 1380 O O . ILE A 1 176 ? -56.160 -13.233 53.798 1.00 52.59 176 ILE A O 1
ATOM 1384 N N . LEU A 1 177 ? -54.196 -13.505 52.760 1.00 50.38 177 LEU A N 1
ATOM 1385 C CA . LEU A 1 177 ? -54.286 -14.969 52.650 1.00 50.38 177 LEU A CA 1
ATOM 1386 C C . LEU A 1 177 ? -53.959 -15.719 53.955 1.00 50.38 177 LEU A C 1
ATOM 1388 O O . LEU A 1 177 ? -54.139 -16.933 54.011 1.00 50.38 177 LEU A O 1
ATOM 1392 N N . SER A 1 178 ? -53.455 -15.022 54.979 1.00 49.66 178 SER A N 1
ATOM 1393 C CA . SER A 1 178 ? -53.036 -15.614 56.261 1.00 49.66 178 SER A CA 1
ATOM 1394 C C . SER A 1 178 ? -54.054 -15.422 57.398 1.00 49.66 178 SER A C 1
ATOM 1396 O O . SER A 1 178 ? -53.747 -15.793 58.534 1.00 49.66 178 SER A O 1
ATOM 1398 N N . LEU A 1 179 ? -55.222 -14.831 57.103 1.00 43.78 179 LEU A N 1
ATOM 1399 C CA . LEU A 1 179 ? -56.368 -14.661 58.010 1.00 43.78 179 LEU A CA 1
ATOM 1400 C C . LEU A 1 179 ? -57.334 -15.848 57.930 1.00 43.78 179 LEU A C 1
ATOM 1402 O O . LEU A 1 179 ? -57.727 -16.212 56.799 1.00 43.78 179 LEU A O 1
#

Sequence (179 aa):
MEGLHPDLIQFTSSSNDAQSQFTQIVEASSKTVGRGGLGHIVVRELSADHERESADASHKNMQLQNKIKELTTTVENMRAEMERLSLDKQTLEDLLESAKSAVSSRQKVVEDLEVQLEELRASSRLSTESYRIDDVTLRQLFLSYFTAPVDKRADIALLLGSILEYSPEDMHKVCILSL

Organism: Ancylostoma caninum (NCBI:txid29170)

Radius of gyration: 68.01 Å; chains: 1; bounding box: 147×32×177 Å